Protein AF-F0G6S8-F1 (afdb_monomer)

Structure (mmCIF, N/CA/C/O backbone):
data_AF-F0G6S8-F1
#
_entry.id   AF-F0G6S8-F1
#
loop_
_atom_site.group_PDB
_atom_site.id
_atom_site.type_symbol
_atom_site.label_atom_id
_atom_site.label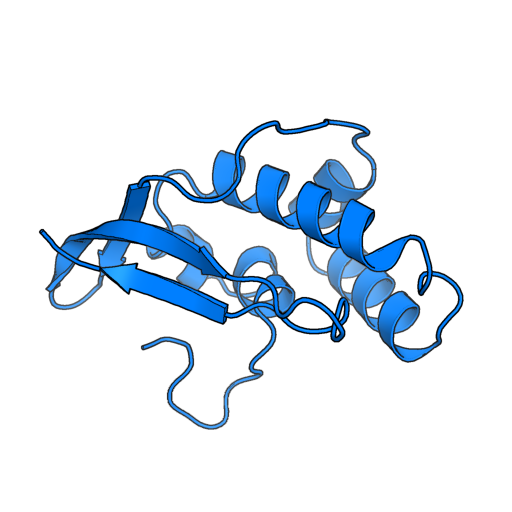_alt_id
_atom_site.label_comp_id
_atom_site.label_asym_id
_atom_site.label_entity_id
_atom_site.label_seq_id
_atom_site.pdbx_PDB_ins_code
_atom_site.Cartn_x
_atom_site.Cartn_y
_atom_site.Cartn_z
_atom_site.occupancy
_atom_site.B_iso_or_equiv
_atom_site.auth_seq_id
_atom_site.auth_comp_id
_atom_site.auth_asym_id
_atom_site.auth_atom_id
_atom_site.pdbx_PDB_model_num
ATOM 1 N N . GLY A 1 1 ? -13.836 6.095 3.013 1.00 50.91 1 GLY A N 1
ATOM 2 C CA . GLY A 1 1 ? -12.643 5.237 3.120 1.00 50.91 1 GLY A CA 1
ATOM 3 C C . GLY A 1 1 ? -11.400 6.048 2.813 1.00 50.91 1 GLY A C 1
ATOM 4 O O . GLY A 1 1 ? -11.529 7.188 2.404 1.00 50.91 1 GLY A O 1
ATOM 5 N N . TRP A 1 2 ? -10.199 5.492 2.996 1.00 60.78 2 TRP A N 1
ATOM 6 C CA . TRP A 1 2 ? -8.941 6.228 2.754 1.00 60.78 2 TRP A CA 1
ATOM 7 C C . TRP A 1 2 ? -8.750 6.691 1.289 1.00 60.78 2 TRP A C 1
ATOM 9 O O . TRP A 1 2 ? -7.895 7.526 1.023 1.00 60.78 2 TRP A O 1
ATOM 19 N N . LEU A 1 3 ? -9.564 6.172 0.358 1.00 57.25 3 LEU A N 1
ATOM 20 C CA . LEU A 1 3 ? -9.648 6.596 -1.046 1.00 57.25 3 LEU A CA 1
ATOM 21 C C . LEU A 1 3 ? -10.604 7.781 -1.290 1.00 57.25 3 LEU A C 1
ATOM 23 O O . LEU A 1 3 ? -10.618 8.324 -2.396 1.00 57.25 3 LEU A O 1
ATOM 27 N N . ASP A 1 4 ? -11.404 8.173 -0.297 1.00 61.78 4 ASP A N 1
ATOM 28 C CA . ASP A 1 4 ? -12.374 9.259 -0.435 1.00 61.78 4 ASP A CA 1
ATOM 29 C C . ASP A 1 4 ? -11.692 10.586 -0.051 1.00 61.78 4 ASP A C 1
ATOM 31 O O . ASP A 1 4 ? -11.206 10.731 1.070 1.00 61.78 4 ASP A O 1
ATOM 35 N N . GLY A 1 5 ? -11.631 11.547 -0.983 1.00 65.75 5 GLY A N 1
ATOM 36 C CA . GLY A 1 5 ? -11.037 12.881 -0.783 1.00 65.75 5 GLY A CA 1
ATOM 37 C C . GLY A 1 5 ? -10.012 13.289 -1.855 1.00 65.75 5 GLY A C 1
ATOM 38 O O . GLY A 1 5 ? -9.836 12.597 -2.861 1.00 65.75 5 GLY A O 1
ATOM 39 N N . GLU A 1 6 ? -9.323 14.414 -1.628 1.00 65.06 6 GLU A N 1
ATOM 40 C CA . GLU A 1 6 ? -8.199 14.921 -2.448 1.00 65.06 6 GLU A CA 1
ATOM 41 C C . GLU A 1 6 ? -6.845 14.287 -2.071 1.00 65.06 6 GLU A C 1
ATOM 43 O O . GLU A 1 6 ? -5.775 14.829 -2.344 1.00 65.06 6 GLU A O 1
ATOM 48 N N . HIS A 1 7 ? -6.867 13.142 -1.392 1.00 65.94 7 HIS A N 1
ATOM 49 C CA . HIS A 1 7 ? -5.646 12.454 -0.999 1.00 65.94 7 HIS A CA 1
ATOM 50 C C . HIS A 1 7 ? -5.041 11.691 -2.177 1.00 65.94 7 HIS A C 1
ATOM 52 O O . HIS A 1 7 ? -5.745 11.220 -3.074 1.00 65.94 7 HIS A O 1
ATOM 58 N N . ASP A 1 8 ? -3.716 11.555 -2.151 1.00 80.25 8 ASP A N 1
ATOM 59 C CA . ASP A 1 8 ? -2.981 10.729 -3.100 1.00 80.25 8 ASP A CA 1
ATOM 60 C C . ASP A 1 8 ? -3.550 9.299 -3.108 1.00 80.25 8 ASP A C 1
ATOM 62 O O . ASP A 1 8 ? -3.578 8.609 -2.086 1.00 80.25 8 ASP A O 1
ATOM 66 N N . ARG A 1 9 ? -4.018 8.856 -4.279 1.00 86.38 9 ARG A N 1
ATOM 67 C CA . ARG A 1 9 ? -4.696 7.566 -4.485 1.00 86.38 9 ARG A CA 1
ATOM 68 C C . ARG A 1 9 ? -3.711 6.419 -4.724 1.00 86.38 9 ARG A C 1
ATOM 70 O O . ARG A 1 9 ? -4.045 5.428 -5.370 1.00 86.38 9 ARG A O 1
ATOM 77 N N . ASN A 1 10 ? -2.486 6.549 -4.224 1.00 91.75 10 ASN A N 1
ATOM 78 C CA . ASN A 1 10 ? -1.452 5.533 -4.328 1.00 91.75 10 ASN A CA 1
ATOM 79 C C . ASN A 1 10 ? -1.376 4.684 -3.047 1.00 91.75 10 ASN A C 1
ATOM 81 O O . ASN A 1 10 ? -0.973 5.155 -1.982 1.00 91.75 10 ASN A O 1
ATOM 85 N N . LEU A 1 11 ? -1.721 3.398 -3.168 1.00 92.56 11 LEU A N 1
ATOM 86 C CA . LEU A 1 11 ? -1.718 2.454 -2.045 1.00 92.56 11 LEU A CA 1
ATOM 87 C C . LEU A 1 11 ? -0.337 2.284 -1.406 1.00 92.56 11 LEU A C 1
ATOM 89 O O . LEU A 1 11 ? -0.259 2.195 -0.187 1.00 92.56 11 LEU A O 1
ATOM 93 N N . LEU A 1 12 ? 0.749 2.291 -2.185 1.00 95.62 12 LEU A N 1
ATOM 94 C CA . LEU A 1 12 ? 2.099 2.186 -1.624 1.00 95.62 12 LEU A CA 1
ATOM 95 C C . LEU A 1 12 ? 2.419 3.402 -0.758 1.00 95.62 12 LEU A C 1
ATOM 97 O O . LEU A 1 12 ? 2.870 3.252 0.375 1.00 95.62 12 LEU A O 1
ATOM 101 N N . ARG A 1 13 ? 2.127 4.609 -1.250 1.00 95.81 13 ARG A N 1
ATOM 102 C CA . ARG A 1 13 ? 2.336 5.833 -0.468 1.00 95.81 13 ARG A CA 1
ATOM 103 C C . ARG A 1 13 ? 1.504 5.821 0.804 1.00 95.81 13 ARG A C 1
ATOM 105 O O . ARG A 1 13 ? 2.043 6.101 1.869 1.00 95.81 13 ARG A O 1
ATOM 112 N N . PHE A 1 14 ? 0.239 5.417 0.736 1.00 94.19 14 PHE A N 1
ATOM 113 C CA . PHE A 1 14 ? -0.560 5.260 1.946 1.00 94.19 14 PHE A CA 1
ATOM 114 C C . PHE A 1 14 ? 0.065 4.253 2.918 1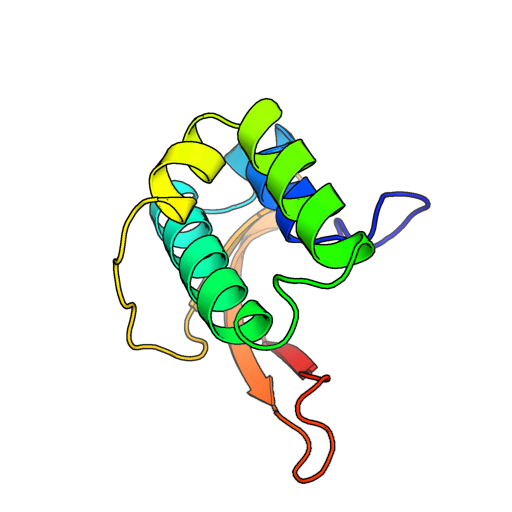.00 94.19 14 PHE A C 1
ATOM 116 O O . PHE A 1 14 ? 0.342 4.608 4.060 1.00 94.19 14 PHE A O 1
ATOM 123 N N . THR A 1 15 ? 0.355 3.029 2.472 1.00 95.81 15 THR A N 1
ATOM 124 C CA . THR A 1 15 ? 0.864 1.962 3.342 1.00 95.81 15 THR A CA 1
ATOM 125 C C . THR A 1 15 ? 2.202 2.309 3.994 1.00 95.81 15 THR A C 1
ATOM 127 O O . THR A 1 15 ? 2.382 2.001 5.172 1.00 95.81 15 THR A O 1
ATOM 130 N N . PHE A 1 16 ? 3.122 2.943 3.262 1.00 97.12 16 PHE A N 1
ATOM 131 C CA . PHE A 1 16 ? 4.503 3.152 3.706 1.00 97.12 16 PHE A CA 1
ATOM 132 C C . PHE A 1 16 ? 4.806 4.547 4.256 1.00 97.12 16 PHE A C 1
ATOM 134 O O . PHE A 1 16 ? 5.772 4.681 5.008 1.00 97.12 16 PHE A O 1
ATOM 141 N N . MET A 1 17 ? 4.013 5.564 3.903 1.00 95.50 17 MET A N 1
ATOM 142 C CA . MET A 1 17 ? 4.264 6.964 4.278 1.00 95.50 17 MET A CA 1
ATOM 143 C C . MET A 1 17 ? 3.186 7.552 5.193 1.00 95.50 17 MET A C 1
ATOM 145 O O . MET A 1 17 ? 3.435 8.567 5.839 1.00 95.50 17 MET A O 1
ATOM 149 N N . SER A 1 18 ? 1.994 6.949 5.271 1.00 93.56 18 SER A N 1
ATOM 150 C CA . SER A 1 18 ? 0.934 7.439 6.155 1.00 93.56 18 SER A CA 1
ATOM 151 C C . SER A 1 18 ? 0.991 6.760 7.527 1.00 93.56 18 SER A C 1
ATOM 153 O O . SER A 1 18 ? 0.850 5.536 7.607 1.00 93.56 18 SER A O 1
ATOM 155 N N . PRO A 1 19 ? 1.074 7.521 8.635 1.00 91.88 19 PRO A N 1
ATOM 156 C CA . PRO A 1 19 ? 0.922 6.961 9.978 1.00 91.88 19 PRO A CA 1
ATOM 157 C C . PRO A 1 19 ? -0.427 6.256 10.181 1.00 91.88 19 PRO A C 1
ATOM 159 O O . PRO A 1 19 ? -0.507 5.282 10.924 1.00 91.88 19 PRO A O 1
ATOM 162 N N . ALA A 1 20 ? -1.479 6.696 9.478 1.00 91.50 20 ALA A N 1
ATOM 163 C CA . ALA A 1 20 ? -2.807 6.091 9.564 1.00 91.50 20 ALA A CA 1
ATOM 164 C C . ALA A 1 20 ? -2.836 4.645 9.047 1.00 91.50 20 ALA A C 1
ATOM 166 O O . ALA A 1 20 ? -3.656 3.850 9.496 1.00 91.50 20 ALA A O 1
ATOM 167 N N . ALA A 1 21 ? -1.934 4.263 8.138 1.00 94.00 21 ALA A N 1
ATOM 168 C CA . ALA A 1 21 ? -1.862 2.882 7.673 1.00 94.00 21 ALA A CA 1
ATOM 169 C C . ALA A 1 21 ? -1.409 1.925 8.784 1.00 94.00 21 ALA A C 1
ATOM 171 O O . ALA A 1 21 ? -1.901 0.801 8.847 1.00 94.00 21 ALA A O 1
ATOM 172 N N . ARG A 1 22 ? -0.516 2.373 9.679 1.00 94.06 22 ARG A N 1
ATOM 173 C CA . ARG A 1 22 ? -0.000 1.569 10.801 1.00 94.06 22 ARG A CA 1
ATOM 174 C C . ARG A 1 22 ? -1.067 1.256 11.846 1.00 94.06 22 ARG A C 1
ATOM 176 O O . ARG A 1 22 ? -0.952 0.242 12.522 1.00 94.06 22 ARG A O 1
ATOM 183 N N . THR A 1 23 ? -2.066 2.123 11.988 1.00 94.31 23 THR A N 1
ATOM 184 C CA . THR A 1 23 ? -3.177 1.930 12.928 1.00 94.31 23 THR A CA 1
ATOM 185 C C . THR A 1 23 ? -4.382 1.269 12.273 1.00 94.31 23 THR A C 1
ATOM 187 O O . THR A 1 23 ? -5.084 0.518 12.933 1.00 94.31 23 THR A O 1
ATOM 190 N N . LEU A 1 24 ? -4.620 1.523 10.982 1.00 95.00 24 LEU A N 1
ATOM 191 C CA . LEU A 1 24 ? -5.755 0.963 10.254 1.00 95.00 24 LEU A CA 1
ATOM 192 C C . LEU A 1 24 ? -5.516 -0.483 9.812 1.00 95.00 24 LEU A C 1
ATOM 194 O O . LEU A 1 24 ? -6.445 -1.283 9.844 1.00 95.00 24 LEU A O 1
ATOM 198 N N . ILE A 1 25 ? -4.320 -0.810 9.313 1.00 95.06 25 ILE A N 1
ATOM 199 C CA . ILE A 1 25 ? -4.037 -2.117 8.714 1.00 95.06 25 ILE A CA 1
ATOM 200 C C . ILE A 1 25 ? -3.585 -3.079 9.801 1.00 95.06 25 ILE A C 1
ATOM 202 O O . ILE A 1 25 ? -2.534 -2.917 10.418 1.00 95.06 25 ILE A O 1
ATOM 206 N N . VAL A 1 26 ? -4.359 -4.138 9.965 1.00 94.81 26 VAL A N 1
ATOM 207 C CA . VAL A 1 26 ? -4.037 -5.226 10.877 1.00 94.81 26 VAL A CA 1
ATOM 208 C C . VAL A 1 26 ? -2.883 -6.032 10.308 1.00 94.81 26 VAL A C 1
ATOM 210 O O . VAL A 1 26 ? -2.880 -6.350 9.116 1.00 94.81 26 VAL A O 1
ATOM 213 N N . ASP A 1 27 ? -1.936 -6.397 11.177 1.00 93.31 27 ASP A N 1
ATOM 214 C CA . ASP A 1 27 ? -0.736 -7.140 10.785 1.00 93.31 27 ASP A CA 1
ATOM 215 C C . ASP A 1 27 ? 0.020 -6.406 9.660 1.00 93.31 27 ASP A C 1
ATOM 217 O O . ASP A 1 27 ? 0.375 -6.953 8.611 1.00 93.31 27 ASP A O 1
ATOM 221 N N . TRP A 1 28 ? 0.193 -5.092 9.867 1.00 95.56 28 TRP A N 1
ATOM 222 C CA . TRP A 1 28 ? 0.750 -4.168 8.882 1.00 95.56 28 TRP A CA 1
ATOM 223 C C . TRP A 1 28 ? 2.079 -4.655 8.297 1.00 95.56 28 TRP A C 1
ATOM 225 O O . TRP A 1 28 ? 2.276 -4.513 7.097 1.00 95.56 28 TRP A O 1
ATOM 235 N N . ASP A 1 29 ? 2.970 -5.249 9.098 1.00 94.50 29 ASP A N 1
ATOM 236 C CA . ASP A 1 29 ? 4.293 -5.705 8.640 1.00 94.50 29 ASP A CA 1
ATOM 237 C C . ASP A 1 29 ? 4.162 -6.798 7.568 1.00 94.50 29 ASP A C 1
ATOM 239 O O . ASP A 1 29 ? 4.698 -6.652 6.466 1.00 94.50 29 ASP A O 1
ATOM 243 N N . THR A 1 30 ? 3.339 -7.819 7.822 1.00 91.50 30 THR A N 1
ATOM 244 C CA . THR A 1 30 ? 3.030 -8.866 6.840 1.00 91.50 30 THR A CA 1
ATOM 245 C C . THR A 1 30 ? 2.370 -8.280 5.591 1.00 91.50 30 THR A C 1
ATOM 247 O O . THR A 1 30 ? 2.694 -8.668 4.464 1.00 91.50 30 THR A O 1
ATOM 250 N N . ARG A 1 31 ? 1.459 -7.308 5.754 1.00 91.56 31 ARG A N 1
ATOM 251 C CA . ARG A 1 31 ? 0.791 -6.654 4.614 1.00 91.56 31 ARG A CA 1
ATOM 252 C C . ARG A 1 31 ? 1.733 -5.824 3.767 1.00 91.56 31 ARG A C 1
ATOM 254 O O . ARG A 1 31 ? 1.654 -5.894 2.544 1.00 91.56 31 ARG A O 1
ATOM 261 N N . ALA A 1 32 ? 2.597 -5.053 4.406 1.00 94.56 32 ALA A N 1
ATOM 262 C CA . ALA A 1 32 ? 3.550 -4.181 3.753 1.00 94.56 32 ALA A CA 1
ATOM 263 C C . ALA A 1 32 ? 4.588 -5.000 2.975 1.00 94.56 32 ALA A C 1
ATOM 265 O O . ALA A 1 32 ? 4.802 -4.728 1.795 1.00 94.56 32 ALA A O 1
ATOM 266 N N . ARG A 1 33 ? 5.147 -6.063 3.574 1.00 93.88 33 ARG A N 1
ATOM 267 C CA . ARG A 1 33 ? 6.060 -6.995 2.882 1.00 93.88 33 ARG A CA 1
ATOM 268 C C . ARG A 1 33 ? 5.439 -7.572 1.621 1.00 93.88 33 ARG A C 1
ATOM 270 O O . ARG A 1 33 ? 6.027 -7.500 0.543 1.00 93.88 33 ARG A O 1
ATOM 277 N N . ARG A 1 34 ? 4.217 -8.094 1.746 1.00 90.56 34 ARG A N 1
ATOM 278 C CA . ARG A 1 34 ? 3.486 -8.662 0.614 1.00 90.56 34 ARG A CA 1
ATOM 279 C C . ARG A 1 34 ? 3.210 -7.619 -0.467 1.00 90.56 34 ARG A C 1
ATOM 281 O O . ARG A 1 34 ? 3.436 -7.902 -1.636 1.00 90.56 34 ARG A O 1
ATOM 288 N N . LEU A 1 35 ? 2.763 -6.421 -0.092 1.00 92.06 35 LEU A N 1
ATOM 289 C CA . LEU A 1 35 ? 2.491 -5.348 -1.050 1.00 92.06 35 LEU A CA 1
ATOM 290 C C . LEU A 1 35 ? 3.758 -4.922 -1.812 1.00 92.06 35 LEU A C 1
ATOM 292 O O . LEU A 1 35 ? 3.686 -4.693 -3.017 1.00 92.06 35 LEU A O 1
ATOM 296 N N . ALA A 1 36 ? 4.912 -4.846 -1.143 1.00 94.44 36 ALA A N 1
ATOM 297 C CA . ALA A 1 36 ? 6.189 -4.553 -1.796 1.00 94.44 36 ALA A CA 1
ATOM 298 C C . ALA A 1 36 ? 6.596 -5.661 -2.782 1.00 94.44 36 ALA A C 1
ATOM 300 O O . ALA A 1 36 ? 7.011 -5.358 -3.900 1.00 94.44 36 ALA A O 1
ATOM 301 N N . ALA A 1 37 ? 6.426 -6.933 -2.406 1.00 91.44 37 ALA A N 1
ATOM 302 C CA . ALA A 1 37 ? 6.703 -8.067 -3.285 1.00 91.44 37 ALA A CA 1
ATOM 303 C C . ALA A 1 37 ? 5.772 -8.100 -4.513 1.00 91.44 37 ALA A C 1
ATOM 305 O O . ALA A 1 37 ? 6.247 -8.277 -5.634 1.00 91.44 37 ALA A O 1
ATOM 306 N N . GLU A 1 38 ? 4.468 -7.868 -4.319 1.00 89.06 38 GLU A N 1
ATOM 307 C CA . GLU A 1 38 ? 3.485 -7.753 -5.407 1.00 89.06 38 GLU A CA 1
ATOM 308 C C . GLU A 1 38 ? 3.844 -6.593 -6.345 1.00 89.06 38 GLU A C 1
ATOM 310 O O . GLU A 1 38 ? 3.902 -6.775 -7.558 1.00 89.06 38 GLU A O 1
ATOM 315 N N . PHE A 1 39 ? 4.163 -5.415 -5.799 1.00 91.38 39 PHE A N 1
ATOM 316 C CA . PHE A 1 39 ? 4.574 -4.267 -6.606 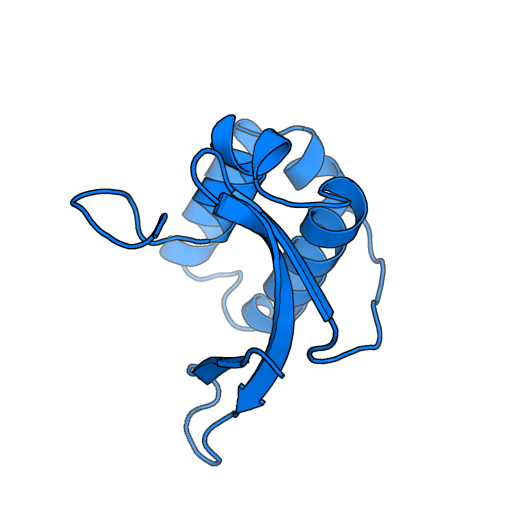1.00 91.38 39 PHE A CA 1
ATOM 317 C C . PHE A 1 39 ? 5.863 -4.536 -7.383 1.00 91.38 39 PHE A C 1
ATOM 319 O O . PHE A 1 39 ? 5.960 -4.149 -8.547 1.00 91.38 39 PHE A O 1
ATOM 326 N N . ARG A 1 40 ? 6.840 -5.223 -6.778 1.00 91.00 40 ARG A N 1
ATOM 327 C CA . ARG A 1 40 ? 8.075 -5.618 -7.460 1.00 91.00 40 ARG A CA 1
ATOM 328 C C . ARG A 1 40 ? 7.761 -6.503 -8.654 1.00 91.00 40 ARG A C 1
ATOM 330 O O . ARG A 1 40 ? 8.196 -6.172 -9.749 1.00 91.00 40 ARG A O 1
ATOM 337 N N . ALA A 1 41 ? 6.970 -7.558 -8.462 1.00 87.38 41 ALA A N 1
ATOM 338 C CA . ALA A 1 41 ? 6.565 -8.462 -9.535 1.00 87.38 41 ALA A CA 1
ATOM 339 C C . ALA A 1 41 ? 5.808 -7.729 -10.661 1.00 87.38 41 ALA A C 1
ATOM 341 O O . ALA A 1 41 ? 6.168 -7.874 -11.829 1.00 87.38 41 ALA A O 1
ATOM 342 N N . ASP A 1 42 ? 4.834 -6.883 -10.307 1.00 85.50 42 ASP A N 1
ATOM 343 C CA . ASP A 1 42 ? 4.025 -6.109 -11.261 1.00 85.50 42 ASP A CA 1
ATOM 344 C C . ASP A 1 42 ? 4.872 -5.068 -12.033 1.00 85.50 42 ASP A C 1
ATOM 346 O O . ASP A 1 42 ? 4.595 -4.763 -13.194 1.00 85.50 42 ASP A O 1
ATOM 350 N N . SER A 1 43 ? 5.935 -4.537 -11.416 1.00 86.75 43 SER A N 1
ATOM 351 C CA . SER A 1 43 ? 6.736 -3.437 -11.978 1.00 86.75 43 SER A CA 1
ATOM 352 C C . SER A 1 43 ? 7.966 -3.875 -12.761 1.00 86.75 43 SER A C 1
ATOM 354 O O . SER A 1 43 ? 8.602 -3.008 -13.355 1.00 86.75 43 SER A O 1
ATOM 356 N N 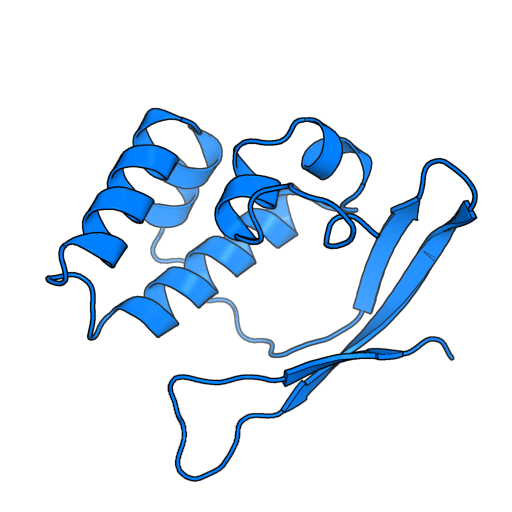. ILE A 1 44 ? 8.322 -5.169 -12.799 1.00 84.50 44 ILE A N 1
ATOM 357 C CA . ILE A 1 44 ? 9.558 -5.665 -13.448 1.00 84.50 44 ILE A CA 1
ATOM 358 C C . ILE A 1 44 ? 9.725 -5.108 -14.869 1.00 84.50 44 ILE A C 1
ATOM 360 O O . ILE A 1 44 ? 10.815 -4.680 -15.244 1.00 84.50 44 ILE A O 1
ATOM 364 N N . ARG A 1 45 ? 8.639 -5.058 -15.650 1.00 83.88 45 ARG A N 1
ATOM 365 C CA . ARG A 1 45 ? 8.655 -4.568 -17.041 1.00 83.88 45 ARG A CA 1
ATOM 366 C C . ARG A 1 45 ? 8.751 -3.043 -17.168 1.00 83.88 45 ARG A C 1
ATOM 368 O O . ARG A 1 45 ? 9.049 -2.552 -18.249 1.00 83.88 45 ARG A O 1
ATOM 375 N N . HIS A 1 46 ? 8.531 -2.319 -16.074 1.00 85.00 46 HIS A N 1
ATOM 376 C CA . HIS A 1 46 ? 8.400 -0.861 -16.009 1.00 85.00 46 HIS A CA 1
ATOM 377 C C . HIS A 1 46 ? 9.452 -0.198 -15.109 1.00 85.00 46 HIS A C 1
ATOM 379 O O . HIS A 1 46 ? 9.384 1.005 -14.869 1.00 85.00 46 HIS A O 1
ATOM 385 N N . LEU A 1 47 ? 10.448 -0.940 -14.603 1.00 84.75 47 LEU A N 1
ATOM 386 C CA . LEU A 1 47 ? 11.486 -0.397 -13.707 1.00 84.75 47 LEU A CA 1
ATOM 387 C C . LEU A 1 47 ? 12.326 0.716 -14.359 1.00 84.75 47 LEU A C 1
ATOM 389 O O . LEU A 1 47 ? 12.897 1.568 -13.672 1.00 84.75 47 LEU A O 1
ATOM 393 N N . ALA A 1 48 ? 12.420 0.713 -15.691 1.00 84.94 48 ALA A N 1
ATOM 394 C CA . ALA A 1 48 ? 13.124 1.744 -16.441 1.00 84.94 48 ALA A CA 1
ATOM 395 C C . ALA A 1 48 ? 12.291 3.024 -16.647 1.00 84.94 48 ALA A C 1
ATOM 397 O O . ALA A 1 48 ? 12.863 4.068 -16.972 1.00 84.94 48 ALA A O 1
ATOM 398 N N . ASP A 1 49 ? 10.977 2.964 -16.426 1.00 92.69 49 ASP A N 1
ATOM 399 C CA . ASP A 1 49 ? 10.066 4.068 -16.696 1.00 92.69 49 ASP A CA 1
ATOM 400 C C . ASP A 1 49 ? 10.207 5.141 -15.610 1.00 92.69 49 ASP A C 1
ATOM 402 O O . ASP A 1 49 ? 10.169 4.853 -14.409 1.00 92.69 49 ASP A O 1
ATOM 406 N N . ALA A 1 50 ? 10.362 6.402 -16.029 1.00 93.19 50 ALA A N 1
ATOM 407 C CA . ALA A 1 50 ? 10.590 7.532 -15.123 1.00 93.19 50 ALA A CA 1
ATOM 408 C C . ALA A 1 50 ? 9.563 7.630 -13.970 1.00 93.19 50 ALA A C 1
ATOM 410 O O . ALA A 1 50 ? 9.997 7.819 -12.832 1.00 93.19 50 ALA A O 1
ATOM 411 N N . PRO A 1 51 ? 8.242 7.453 -14.194 1.00 90.94 51 PRO A N 1
ATOM 412 C CA . PRO A 1 51 ? 7.262 7.500 -13.108 1.00 90.94 51 PRO A CA 1
ATOM 413 C C . PRO A 1 51 ? 7.441 6.381 -12.072 1.00 90.94 51 PRO A C 1
ATOM 415 O O . PRO A 1 51 ? 7.364 6.635 -10.870 1.00 90.94 51 PRO A O 1
ATOM 418 N N . THR A 1 52 ? 7.712 5.154 -12.526 1.00 92.25 52 THR A N 1
ATOM 419 C CA . THR A 1 52 ? 7.909 3.985 -11.656 1.00 92.25 52 THR A CA 1
ATOM 420 C C . THR A 1 52 ? 9.165 4.148 -10.812 1.00 92.25 52 THR A C 1
ATOM 422 O O . THR A 1 52 ? 9.121 3.958 -9.596 1.00 92.25 52 THR A O 1
ATOM 425 N N . ARG A 1 53 ? 10.273 4.566 -11.436 1.00 94.44 53 ARG A N 1
ATOM 426 C CA . ARG A 1 53 ? 11.536 4.809 -10.733 1.00 94.44 53 ARG A CA 1
ATOM 427 C C . ARG A 1 53 ? 11.392 5.910 -9.686 1.00 94.44 53 ARG A C 1
ATOM 429 O O . ARG A 1 53 ? 11.751 5.694 -8.536 1.00 94.44 53 ARG A O 1
ATOM 436 N N . ALA A 1 54 ? 10.772 7.035 -10.045 1.00 95.50 54 ALA A N 1
ATOM 437 C CA . ALA A 1 54 ? 10.537 8.134 -9.111 1.00 95.50 54 ALA A CA 1
ATOM 438 C C . ALA A 1 54 ? 9.687 7.710 -7.899 1.00 95.50 54 ALA A C 1
ATOM 440 O O . ALA A 1 54 ? 9.920 8.178 -6.784 1.00 95.50 54 ALA A O 1
ATOM 441 N N . LEU A 1 55 ? 8.709 6.815 -8.093 1.00 95.69 55 LEU A N 1
ATOM 442 C CA . LEU A 1 55 ? 7.927 6.258 -6.991 1.00 95.69 55 LEU A CA 1
ATOM 443 C C . LEU A 1 55 ? 8.780 5.361 -6.082 1.00 95.69 55 LEU A C 1
ATOM 445 O O . LEU A 1 55 ? 8.716 5.520 -4.864 1.00 95.69 55 LEU A O 1
ATOM 449 N N . ILE A 1 56 ? 9.574 4.451 -6.654 1.00 96.12 56 ILE A N 1
ATOM 450 C CA . ILE A 1 56 ? 10.471 3.564 -5.895 1.00 96.12 56 ILE A CA 1
ATOM 451 C C . ILE A 1 56 ? 11.478 4.385 -5.085 1.00 96.12 56 ILE A C 1
ATOM 453 O O . ILE A 1 56 ? 11.636 4.137 -3.890 1.00 96.12 56 ILE A O 1
ATOM 457 N N . ASP A 1 57 ? 12.106 5.386 -5.701 1.00 96.56 57 ASP A N 1
ATOM 458 C CA . ASP A 1 57 ? 13.096 6.248 -5.052 1.00 96.56 57 ASP A CA 1
ATOM 459 C C . ASP A 1 57 ? 12.469 7.023 -3.886 1.00 96.56 57 ASP A C 1
ATOM 461 O O . ASP A 1 57 ? 13.000 7.021 -2.774 1.00 96.56 57 ASP A O 1
ATOM 465 N N . ALA A 1 58 ? 11.293 7.625 -4.102 1.00 97.38 58 ALA A N 1
ATOM 466 C CA . ALA A 1 58 ? 10.582 8.358 -3.059 1.00 97.38 58 ALA A CA 1
ATOM 467 C C . ALA A 1 58 ? 10.171 7.458 -1.881 1.00 97.38 58 ALA A C 1
ATOM 469 O O . ALA A 1 58 ? 10.311 7.860 -0.727 1.00 97.38 58 ALA A O 1
ATOM 470 N N . LEU A 1 59 ? 9.674 6.246 -2.151 1.00 97.75 59 LEU A N 1
ATOM 471 C CA . LEU A 1 59 ? 9.288 5.298 -1.100 1.00 97.75 59 LEU A CA 1
ATOM 472 C C . LEU A 1 59 ? 10.506 4.760 -0.341 1.00 97.75 59 LEU A C 1
ATOM 474 O O . LEU A 1 59 ? 10.445 4.623 0.878 1.00 97.75 59 LEU A O 1
ATOM 478 N N . THR A 1 60 ? 11.610 4.500 -1.041 1.00 97.81 60 THR A N 1
ATOM 479 C CA . THR A 1 60 ? 12.864 4.007 -0.449 1.00 97.81 60 THR A CA 1
ATOM 480 C C . THR A 1 60 ? 13.496 5.058 0.457 1.00 97.81 60 THR A C 1
ATOM 482 O O . THR A 1 60 ? 13.921 4.733 1.558 1.00 97.81 60 THR A O 1
ATOM 485 N N . ALA A 1 61 ? 13.511 6.325 0.033 1.00 98.00 61 ALA A N 1
ATOM 486 C CA . ALA A 1 61 ? 14.021 7.428 0.848 1.00 98.00 61 ALA A CA 1
ATOM 487 C C . ALA A 1 61 ? 13.093 7.788 2.021 1.00 98.00 61 ALA A C 1
ATOM 489 O O . ALA A 1 61 ? 13.552 8.287 3.045 1.00 98.00 61 ALA A O 1
ATOM 490 N N . GLY A 1 62 ? 11.784 7.579 1.861 1.00 97.12 62 GLY A N 1
ATOM 491 C CA . GLY A 1 62 ? 10.780 7.973 2.845 1.00 97.12 62 GLY A CA 1
ATOM 492 C C . GLY A 1 62 ? 10.429 6.909 3.889 1.00 97.12 62 GLY A C 1
ATOM 493 O O . GLY A 1 62 ? 9.815 7.240 4.902 1.00 97.12 62 GLY A O 1
ATOM 494 N N . SER A 1 63 ? 10.754 5.635 3.656 1.00 98.12 63 SER A N 1
ATOM 495 C CA . SER A 1 63 ? 10.303 4.532 4.505 1.00 98.12 63 SER A CA 1
ATOM 496 C C . SER A 1 63 ? 11.349 3.425 4.598 1.00 98.12 63 SER A C 1
ATOM 498 O O . SER A 1 63 ? 11.489 2.617 3.680 1.00 98.12 63 SER A O 1
ATOM 500 N N . ASP A 1 64 ? 12.013 3.320 5.753 1.00 97.56 64 ASP A N 1
ATOM 501 C CA . ASP A 1 64 ? 12.986 2.250 6.034 1.00 97.56 64 ASP A CA 1
ATOM 502 C C . ASP A 1 64 ? 12.383 0.856 5.816 1.00 97.56 64 ASP A C 1
ATOM 504 O O . ASP A 1 64 ? 13.026 -0.046 5.281 1.00 97.56 64 ASP A O 1
ATOM 508 N N . ALA A 1 65 ? 11.108 0.690 6.175 1.00 97.12 65 ALA A N 1
ATOM 509 C CA . ALA A 1 65 ? 10.392 -0.559 5.965 1.00 97.12 65 ALA A CA 1
ATOM 510 C C . ALA A 1 65 ? 10.210 -0.871 4.471 1.00 97.12 65 ALA A C 1
ATOM 512 O O . ALA A 1 65 ? 10.419 -2.010 4.060 1.00 97.12 65 ALA A O 1
ATOM 513 N N . PHE A 1 66 ? 9.866 0.125 3.643 1.00 97.81 66 PHE A N 1
ATOM 514 C CA . PHE A 1 66 ? 9.818 -0.083 2.195 1.00 97.81 66 PHE A CA 1
ATOM 515 C C . PHE A 1 66 ? 11.199 -0.440 1.651 1.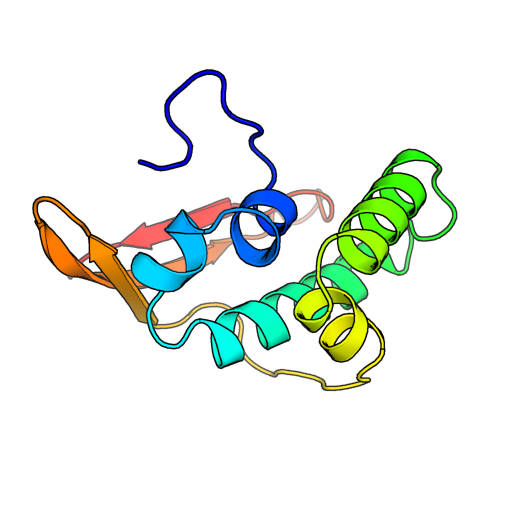00 97.81 66 PHE A C 1
ATOM 517 O O . PHE A 1 66 ? 11.311 -1.422 0.927 1.00 97.81 66 PHE A O 1
ATOM 524 N N . ALA A 1 67 ? 12.242 0.306 2.030 1.00 97.50 67 ALA A N 1
ATOM 525 C CA . ALA A 1 67 ? 13.611 0.044 1.592 1.00 97.50 67 ALA A CA 1
ATOM 526 C C . ALA A 1 67 ? 14.039 -1.400 1.911 1.00 97.50 67 ALA A C 1
ATOM 528 O O . ALA A 1 67 ? 14.552 -2.109 1.043 1.00 97.50 67 ALA A O 1
ATOM 529 N N . GLN A 1 68 ? 13.747 -1.867 3.129 1.00 96.81 68 GLN A N 1
ATOM 530 C CA . GLN A 1 68 ? 14.030 -3.232 3.559 1.00 96.81 68 GLN A CA 1
ATOM 531 C C . GLN A 1 68 ? 13.251 -4.277 2.744 1.00 96.81 68 GLN A C 1
ATOM 533 O O . GLN A 1 68 ? 13.846 -5.227 2.234 1.00 96.81 68 GLN A O 1
ATOM 538 N N . TYR A 1 69 ? 11.929 -4.135 2.612 1.00 95.88 69 TYR A N 1
ATOM 539 C CA . TYR A 1 69 ? 11.104 -5.142 1.928 1.00 95.88 69 TYR A CA 1
ATOM 540 C C . TYR A 1 69 ? 11.282 -5.123 0.404 1.00 95.88 69 TYR A C 1
ATOM 542 O O . TYR A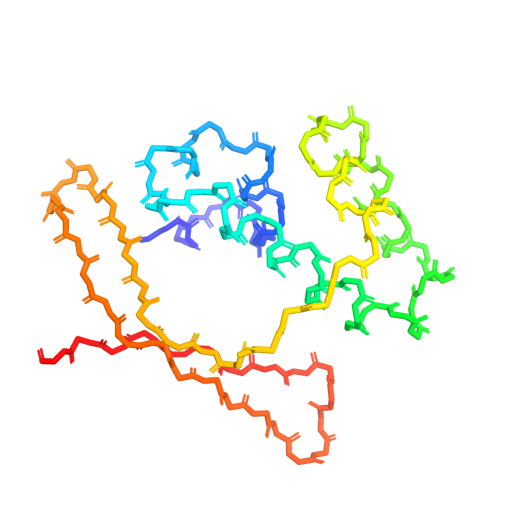 1 69 ? 11.147 -6.150 -0.262 1.00 95.88 69 TYR A O 1
ATOM 550 N N . TRP A 1 70 ? 11.603 -3.964 -0.170 1.00 94.62 70 TRP A N 1
ATOM 551 C CA . TRP A 1 70 ? 11.919 -3.831 -1.588 1.00 94.62 70 TRP A CA 1
ATOM 552 C C . TRP A 1 70 ? 13.219 -4.557 -1.944 1.00 94.62 70 TRP A C 1
ATOM 554 O O . TRP A 1 70 ? 13.283 -5.224 -2.980 1.00 94.62 70 TRP A O 1
ATOM 564 N N . ALA A 1 71 ? 14.224 -4.479 -1.066 1.00 93.06 71 ALA A N 1
ATOM 565 C CA . ALA A 1 71 ? 15.485 -5.196 -1.216 1.00 93.06 71 ALA A CA 1
ATOM 566 C C . ALA A 1 71 ? 15.350 -6.710 -0.969 1.00 93.06 71 ALA A C 1
ATOM 568 O O . ALA A 1 71 ? 16.108 -7.489 -1.553 1.00 93.06 71 ALA A O 1
ATOM 569 N N . SER A 1 72 ? 14.394 -7.145 -0.136 1.00 88.06 72 SER A N 1
ATOM 570 C CA . SER A 1 72 ? 14.167 -8.573 0.107 1.00 88.06 72 SER A CA 1
ATOM 571 C C . SER A 1 72 ? 13.660 -9.264 -1.161 1.00 88.06 72 SER A C 1
ATOM 573 O O . SER A 1 72 ? 12.823 -8.728 -1.875 1.00 88.06 72 SER A O 1
ATOM 575 N N . GLN A 1 73 ? 14.154 -10.462 -1.472 1.00 75.31 73 GLN A N 1
ATOM 576 C CA . GLN A 1 73 ? 13.678 -11.265 -2.611 1.00 75.31 73 GLN A CA 1
ATOM 577 C C . GLN A 1 73 ? 12.550 -12.221 -2.195 1.00 75.31 73 GLN A C 1
ATOM 579 O O . GLN A 1 73 ? 12.345 -13.258 -2.822 1.00 75.31 73 GLN A O 1
ATOM 584 N N . ASP A 1 74 ? 11.825 -11.887 -1.125 1.00 76.69 74 ASP A N 1
ATOM 585 C CA . ASP A 1 74 ? 10.761 -12.741 -0.610 1.00 76.69 74 ASP A CA 1
ATOM 586 C C . ASP A 1 74 ? 9.648 -12.887 -1.656 1.00 76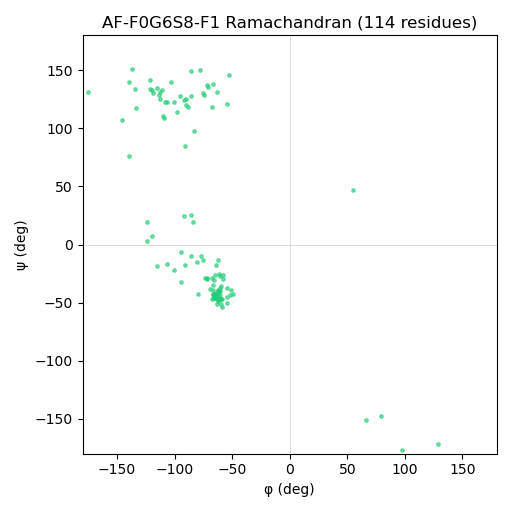.69 74 ASP A C 1
ATOM 588 O O . ASP A 1 74 ? 9.166 -11.899 -2.228 1.00 76.69 74 ASP A O 1
ATOM 592 N N . VAL A 1 75 ? 9.245 -14.135 -1.898 1.00 66.62 75 VAL A N 1
ATOM 593 C CA . VAL A 1 75 ? 8.134 -14.500 -2.780 1.00 66.62 75 VAL A CA 1
ATOM 594 C C . VAL A 1 75 ? 6.972 -14.943 -1.905 1.00 66.62 75 VAL A C 1
ATOM 596 O O . VAL A 1 75 ? 7.102 -15.867 -1.106 1.00 66.62 75 VAL A O 1
ATOM 599 N N . PHE A 1 76 ? 5.825 -14.283 -2.054 1.00 69.75 76 PHE A N 1
ATOM 600 C CA . PHE A 1 76 ? 4.617 -14.614 -1.307 1.00 69.75 76 PHE A CA 1
ATOM 601 C C . PHE A 1 76 ? 3.578 -15.228 -2.241 1.00 69.75 76 PHE A C 1
ATOM 603 O O . PHE A 1 76 ? 2.984 -14.543 -3.072 1.00 69.75 76 PHE A O 1
ATOM 610 N N . GLU A 1 77 ? 3.322 -16.522 -2.074 1.00 55.44 77 GLU A N 1
ATOM 611 C CA . GLU A 1 77 ? 2.237 -17.217 -2.760 1.00 55.44 77 GLU A CA 1
ATOM 612 C C . GLU A 1 77 ? 0.923 -17.002 -2.002 1.00 55.44 77 GLU A C 1
ATOM 614 O O . GLU A 1 77 ? 0.645 -17.656 -0.999 1.00 55.44 77 GLU A O 1
ATOM 619 N N . ARG A 1 78 ? 0.117 -16.040 -2.459 1.00 57.56 78 ARG A N 1
ATOM 620 C CA . ARG A 1 78 ? -1.350 -16.004 -2.301 1.00 57.56 78 ARG A CA 1
ATOM 621 C C . ARG A 1 78 ? -1.885 -14.800 -3.060 1.00 57.56 78 ARG A C 1
ATOM 623 O O . ARG A 1 78 ? -1.443 -13.685 -2.814 1.00 57.56 78 ARG A O 1
ATOM 630 N N . GLU A 1 79 ? -2.911 -14.982 -3.884 1.00 59.81 79 GLU A N 1
ATOM 631 C CA . GLU A 1 79 ? -3.753 -13.877 -4.355 1.00 59.81 79 GLU A CA 1
ATOM 632 C C . GLU A 1 79 ? -4.990 -13.784 -3.443 1.00 59.81 79 GLU A C 1
ATOM 634 O O . GLU A 1 79 ? -5.648 -14.781 -3.165 1.00 59.81 79 GLU A O 1
ATOM 639 N N . GLY A 1 80 ? -5.275 -12.598 -2.893 1.00 68.56 80 GLY A N 1
ATOM 640 C CA . GLY A 1 80 ? -6.451 -12.378 -2.038 1.00 68.56 80 GLY A CA 1
ATOM 641 C C . GLY A 1 80 ? -6.335 -12.858 -0.581 1.00 68.56 80 GLY A C 1
ATOM 642 O O . GLY A 1 80 ? -5.267 -12.755 0.049 1.00 68.56 80 GLY A O 1
ATOM 643 N N . GLY A 1 81 ? -7.476 -13.292 -0.037 1.00 83.44 81 GLY A N 1
ATOM 644 C CA . GLY A 1 81 ? -7.672 -13.742 1.347 1.00 83.44 81 GLY A CA 1
ATOM 645 C C . GLY A 1 81 ? -8.247 -12.670 2.274 1.00 83.44 81 GLY A C 1
ATOM 646 O O . GLY A 1 81 ? -8.530 -11.550 1.840 1.00 83.44 81 GLY A O 1
ATOM 647 N N . LEU A 1 82 ? -8.373 -13.012 3.560 1.00 90.38 82 LEU A N 1
ATOM 648 C CA . LEU A 1 82 ? -8.933 -12.122 4.577 1.00 90.38 82 LEU A CA 1
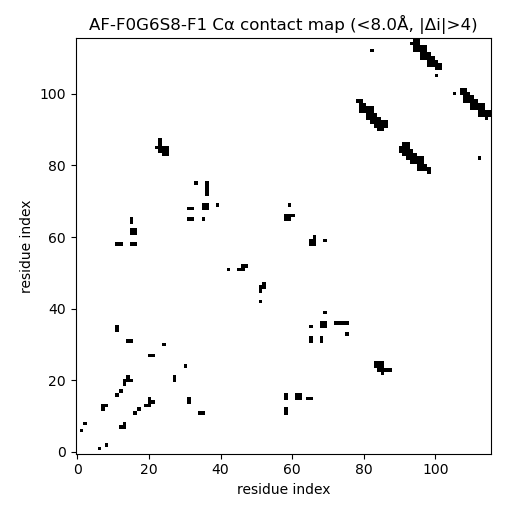ATOM 649 C C . LEU A 1 82 ? -8.228 -10.762 4.578 1.00 90.38 82 LEU A C 1
ATOM 651 O O . LEU A 1 82 ? -7.037 -10.647 4.271 1.00 90.38 82 LEU A O 1
ATOM 655 N N . ARG A 1 83 ? -8.979 -9.710 4.874 1.00 91.44 83 ARG A N 1
ATOM 656 C CA . ARG A 1 83 ? -8.558 -8.317 4.997 1.00 91.44 83 ARG A CA 1
ATOM 657 C C . ARG A 1 83 ? -9.165 -7.766 6.254 1.00 91.44 83 ARG A C 1
ATOM 659 O O . ARG A 1 83 ? -10.379 -7.712 6.387 1.00 91.44 83 ARG A O 1
ATOM 666 N N . GLU A 1 84 ? -8.289 -7.379 7.156 1.00 93.88 84 GLU A N 1
ATOM 667 C CA . GLU A 1 84 ? -8.673 -6.938 8.475 1.00 93.88 84 GLU A CA 1
ATOM 668 C C . GLU A 1 84 ? -8.206 -5.505 8.667 1.00 93.88 84 GLU A C 1
ATOM 670 O O . GLU A 1 84 ? -7.071 -5.158 8.324 1.00 93.88 84 GLU A O 1
ATOM 675 N N . PHE A 1 85 ? -9.109 -4.678 9.175 1.00 94.69 85 PHE A N 1
ATOM 676 C CA . PHE A 1 85 ? -8.865 -3.266 9.407 1.00 94.69 85 PHE A CA 1
ATOM 677 C C . PHE A 1 85 ? -9.383 -2.869 10.784 1.00 94.69 85 PHE A C 1
ATOM 679 O O . PHE A 1 85 ? -10.519 -3.197 11.122 1.00 94.69 85 PHE A O 1
ATOM 686 N N . ASP A 1 86 ? -8.593 -2.122 11.545 1.00 95.75 86 ASP A N 1
ATOM 687 C CA . ASP A 1 86 ? -9.032 -1.500 12.793 1.00 95.75 86 ASP A CA 1
ATOM 688 C C . ASP A 1 86 ? -9.572 -0.097 12.469 1.00 95.75 86 ASP A C 1
ATOM 690 O O . ASP A 1 86 ? -8.864 0.910 12.478 1.00 95.75 86 ASP A O 1
ATOM 694 N N . HIS A 1 87 ? -10.848 -0.037 12.077 1.00 92.50 87 HIS A N 1
ATOM 695 C CA . HIS A 1 87 ? -11.487 1.198 11.636 1.00 92.50 87 HIS A CA 1
ATOM 696 C C . HIS A 1 87 ? -11.778 2.120 12.829 1.00 92.50 87 HIS A C 1
ATOM 698 O O . HIS A 1 87 ? -12.478 1.704 13.757 1.00 92.50 87 HIS A O 1
ATOM 704 N N . PRO A 1 88 ? -11.377 3.404 12.790 1.00 89.31 88 PRO A N 1
ATOM 705 C CA . PRO A 1 88 ? -11.476 4.298 13.946 1.00 89.31 88 PRO A CA 1
ATOM 706 C C . PRO A 1 88 ? -12.911 4.508 14.452 1.00 89.31 88 PRO A C 1
ATOM 708 O O . PRO A 1 88 ? -13.111 4.769 15.630 1.00 89.31 88 PRO A O 1
ATOM 711 N N . GLN A 1 89 ? -13.913 4.385 13.574 1.00 91.81 89 GLN A N 1
ATOM 712 C CA . GLN A 1 89 ? -15.330 4.583 13.922 1.00 91.81 89 GLN A CA 1
ATOM 713 C C . GLN A 1 89 ? -16.140 3.281 14.003 1.00 91.81 89 GLN A C 1
ATOM 715 O O . GLN A 1 89 ? -17.245 3.280 14.532 1.00 91.81 89 GLN A O 1
ATOM 720 N N . HIS A 1 90 ? -15.634 2.181 13.436 1.00 93.06 90 HIS A N 1
ATOM 721 C CA . HIS A 1 90 ? -16.413 0.942 13.273 1.00 93.06 90 HIS A CA 1
ATOM 722 C C . HIS A 1 90 ? -15.739 -0.276 13.914 1.00 93.06 90 HIS A C 1
ATOM 724 O O . HIS A 1 90 ? -16.260 -1.382 13.806 1.00 93.06 90 HIS A O 1
ATOM 730 N N . GLY A 1 91 ? -14.601 -0.079 14.587 1.00 94.38 91 GLY A N 1
ATOM 731 C CA . GLY A 1 91 ? -13.830 -1.150 15.198 1.00 94.38 91 GLY A CA 1
ATOM 732 C C . GLY A 1 91 ? -13.229 -2.094 14.159 1.00 94.38 91 GLY A C 1
ATOM 733 O O . GLY A 1 91 ? -12.938 -1.702 13.027 1.00 94.38 91 GLY A O 1
ATOM 734 N N . ARG A 1 92 ? -13.041 -3.351 14.560 1.00 95.44 92 ARG A N 1
ATOM 735 C CA . ARG A 1 92 ? -12.476 -4.395 13.706 1.00 95.44 92 ARG A CA 1
ATOM 736 C C . ARG A 1 92 ? -13.428 -4.733 12.562 1.00 95.44 92 ARG A C 1
ATOM 738 O O . ARG A 1 92 ? -14.532 -5.220 12.786 1.00 95.44 92 ARG A O 1
ATOM 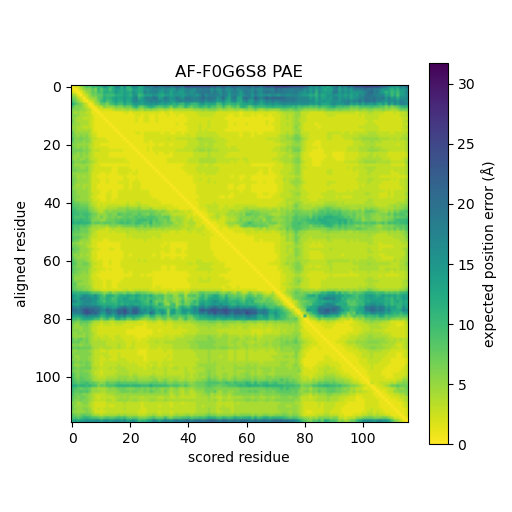745 N N . LEU A 1 93 ? -12.973 -4.518 11.333 1.00 95.06 93 LEU A N 1
ATOM 746 C CA . LEU A 1 93 ? -13.670 -4.896 10.111 1.00 95.06 93 LEU A CA 1
ATOM 747 C C . LEU A 1 93 ? -12.920 -6.026 9.419 1.00 95.06 93 LEU A C 1
ATOM 749 O O . LEU A 1 93 ? -11.709 -5.933 9.233 1.00 95.06 93 LEU A O 1
ATOM 753 N N . VAL A 1 94 ? -13.650 -7.057 9.003 1.00 94.94 94 VAL A N 1
ATOM 754 C CA . VAL A 1 94 ? -13.108 -8.226 8.308 1.00 94.94 94 VAL A CA 1
ATOM 755 C C . VAL A 1 94 ? -13.795 -8.349 6.954 1.00 94.94 94 VAL A C 1
ATOM 757 O O . VAL A 1 94 ? -15.012 -8.211 6.852 1.00 94.94 94 VAL A O 1
ATOM 760 N N . TYR A 1 95 ? -13.001 -8.574 5.915 1.00 94.25 95 TYR A N 1
ATOM 761 C CA . TYR A 1 95 ? -13.464 -8.734 4.545 1.00 94.25 95 TYR A CA 1
ATOM 762 C C . TYR A 1 95 ? -12.733 -9.883 3.873 1.00 94.25 95 TYR A C 1
ATOM 764 O O . TYR A 1 95 ? -11.553 -10.111 4.136 1.00 94.25 95 TYR A O 1
ATOM 772 N N . GLN A 1 96 ? -13.384 -10.531 2.918 1.00 93.38 96 GLN A N 1
ATOM 773 C CA . GLN A 1 96 ? -12.711 -11.398 1.968 1.00 93.38 96 GLN A CA 1
ATOM 774 C C . GLN A 1 96 ? -12.279 -10.579 0.746 1.00 93.38 96 GLN A C 1
ATOM 776 O O . GLN A 1 96 ? -13.096 -9.897 0.124 1.00 93.38 96 GLN A O 1
ATOM 781 N N . GLN A 1 97 ? -10.987 -10.626 0.395 1.00 91.69 97 GLN A N 1
ATOM 782 C CA . GLN A 1 97 ? -10.500 -10.005 -0.837 1.00 91.69 97 GLN A CA 1
ATOM 783 C C . GLN A 1 97 ? -10.642 -10.950 -2.026 1.00 91.69 97 GLN A C 1
ATOM 785 O O . GLN A 1 97 ? -10.081 -12.048 -2.021 1.00 91.69 97 GLN A O 1
ATOM 790 N N . ILE A 1 98 ? -11.270 -10.443 -3.084 1.00 90.94 98 ILE A N 1
ATOM 791 C CA . ILE A 1 98 ? -11.318 -11.054 -4.411 1.00 90.94 98 ILE A CA 1
ATOM 792 C C . ILE A 1 98 ? -10.533 -10.158 -5.375 1.00 90.94 98 ILE A C 1
ATOM 794 O O . ILE A 1 98 ? -10.735 -8.944 -5.398 1.00 90.94 98 ILE A O 1
ATOM 798 N N . THR A 1 99 ? -9.635 -10.751 -6.162 1.00 89.25 99 THR A N 1
ATOM 799 C CA . THR A 1 99 ? -8.886 -10.050 -7.214 1.00 89.25 99 THR A CA 1
ATOM 800 C C . THR A 1 99 ? -9.315 -10.588 -8.574 1.00 89.25 99 THR A C 1
ATOM 802 O O . THR A 1 99 ? -9.303 -11.794 -8.795 1.00 89.25 99 THR A O 1
ATOM 805 N N . LEU A 1 100 ? -9.670 -9.692 -9.491 1.00 90.50 100 LEU A N 1
ATOM 806 C CA . LEU A 1 100 ? -10.044 -10.001 -10.867 1.00 90.50 100 LEU A CA 1
ATOM 807 C C . LEU A 1 100 ? -9.065 -9.303 -11.815 1.00 90.50 100 LEU A C 1
ATOM 809 O O . LEU A 1 100 ? -8.819 -8.102 -11.678 1.00 90.50 100 LEU A O 1
ATOM 813 N N . LYS A 1 101 ? -8.520 -10.041 -12.784 1.00 89.31 101 LYS A N 1
ATOM 814 C CA . LYS A 1 101 ? -7.633 -9.508 -13.829 1.00 89.31 101 LYS A CA 1
ATOM 815 C C . LYS A 1 101 ? -8.340 -9.604 -15.187 1.00 89.31 101 LYS A C 1
ATOM 817 O O . LYS A 1 101 ? -8.789 -10.698 -15.536 1.00 89.31 101 LYS A O 1
ATOM 822 N N . PRO A 1 102 ? -8.482 -8.510 -15.955 1.00 91.69 102 PRO A N 1
ATOM 823 C CA . PRO A 1 102 ? -9.064 -8.586 -17.289 1.00 91.69 102 PRO A CA 1
ATOM 824 C C . PRO A 1 102 ? -8.110 -9.294 -18.265 1.00 91.69 102 PRO A C 1
ATOM 826 O O . PRO A 1 102 ? -6.924 -8.982 -18.315 1.00 91.69 102 PRO A O 1
ATOM 829 N N . ALA A 1 103 ? -8.639 -10.201 -19.092 1.00 88.94 103 ALA A N 1
ATOM 830 C CA . ALA A 1 103 ? -7.846 -11.104 -19.939 1.00 88.94 103 ALA A CA 1
ATOM 831 C C . ALA A 1 103 ? -6.874 -10.416 -20.922 1.00 88.94 103 ALA A C 1
ATOM 833 O O . ALA A 1 103 ? -5.871 -11.008 -21.306 1.00 88.94 103 ALA A O 1
ATOM 834 N N . HIS A 1 104 ? -7.155 -9.177 -21.333 1.00 87.75 104 HIS A N 1
ATOM 835 C CA . HIS A 1 104 ? -6.342 -8.433 -22.307 1.00 87.75 104 HIS A CA 1
ATOM 836 C C . HIS A 1 104 ? -5.850 -7.080 -21.774 1.00 87.75 104 HIS A C 1
ATOM 838 O O . HIS A 1 104 ? -5.521 -6.189 -22.554 1.00 87.75 104 HIS A O 1
ATOM 844 N N . ARG A 1 105 ? -5.839 -6.900 -20.447 1.00 86.94 105 ARG A N 1
ATOM 845 C CA . ARG A 1 105 ? -5.365 -5.680 -19.774 1.00 86.94 105 ARG A CA 1
ATOM 846 C C . ARG A 1 105 ? -4.571 -6.050 -18.527 1.00 86.94 105 ARG A C 1
ATOM 848 O O . ARG A 1 105 ? -5.074 -5.950 -17.412 1.00 86.94 105 ARG A O 1
ATOM 855 N N . GLU A 1 106 ? -3.332 -6.496 -18.735 1.00 81.06 106 GLU A N 1
ATOM 856 C CA . GLU A 1 106 ? -2.407 -6.861 -17.647 1.00 81.06 106 GLU A CA 1
ATOM 857 C C . GLU A 1 106 ? -2.033 -5.671 -16.748 1.00 81.06 106 GLU A C 1
ATOM 859 O O . GLU A 1 106 ? -1.564 -5.862 -15.632 1.00 81.06 106 GLU A O 1
ATOM 864 N N . ASP A 1 107 ? -2.262 -4.445 -17.222 1.00 83.62 107 ASP A N 1
ATOM 865 C CA . ASP A 1 107 ? -2.057 -3.196 -16.491 1.00 83.62 107 ASP A CA 1
ATOM 866 C C . ASP A 1 107 ? -3.164 -2.903 -15.465 1.00 83.62 107 ASP A C 1
ATOM 868 O O . ASP A 1 107 ? -3.032 -1.986 -14.654 1.00 83.62 107 ASP A O 1
ATOM 872 N N . LEU A 1 108 ? -4.262 -3.667 -15.486 1.00 88.50 108 LEU A N 1
ATOM 873 C CA . LEU A 1 108 ? -5.424 -3.446 -14.633 1.00 88.50 108 LEU A CA 1
ATOM 874 C C . LEU A 1 108 ? -5.735 -4.661 -13.759 1.00 88.50 108 LEU A C 1
ATOM 876 O O . LEU A 1 108 ? -5.709 -5.813 -14.188 1.00 88.50 108 LEU A O 1
ATOM 880 N N . LYS A 1 109 ? -6.145 -4.380 -12.522 1.00 88.56 109 LYS A N 1
ATOM 881 C CA . LYS A 1 109 ? -6.771 -5.351 -11.621 1.00 88.56 109 LYS A CA 1
ATOM 882 C C . LYS A 1 109 ? -7.919 -4.697 -10.866 1.00 88.56 109 LYS A C 1
ATOM 884 O O . LYS A 1 109 ? -7.807 -3.551 -10.434 1.00 88.56 109 LYS A O 1
ATOM 889 N N . LEU A 1 110 ? -9.013 -5.432 -10.692 1.00 91.31 110 LEU A N 1
ATOM 890 C CA . LEU A 1 110 ? -10.118 -5.051 -9.820 1.00 91.31 110 LEU A CA 1
ATOM 891 C C . LEU A 1 110 ? -9.985 -5.819 -8.508 1.00 91.31 110 LEU A C 1
ATOM 893 O O . LEU A 1 110 ? -9.962 -7.048 -8.498 1.00 91.31 110 LEU A O 1
ATOM 897 N N . VAL A 1 111 ? -9.902 -5.083 -7.405 1.00 90.75 111 VAL A N 1
ATOM 898 C CA . VAL A 1 111 ? -9.879 -5.641 -6.053 1.00 90.75 111 VAL A CA 1
ATOM 899 C C . VAL A 1 111 ? -11.212 -5.336 -5.387 1.00 90.75 111 VAL A C 1
ATOM 901 O O . VAL A 1 111 ? -11.596 -4.174 -5.275 1.00 90.75 111 VAL A O 1
ATOM 904 N N . VAL A 1 112 ? -11.908 -6.378 -4.938 1.00 92.81 112 VAL A N 1
ATOM 905 C CA . VAL A 1 112 ? -13.194 -6.275 -4.241 1.00 92.81 112 VAL A CA 1
ATOM 906 C C . VAL A 1 112 ? -13.025 -6.778 -2.814 1.00 92.81 112 VAL A C 1
ATOM 908 O O . VAL A 1 112 ? -12.417 -7.825 -2.590 1.00 92.81 112 VAL A O 1
ATOM 911 N N . LEU A 1 113 ? -13.564 -6.025 -1.857 1.00 92.75 113 LEU A N 1
ATOM 912 C CA . LEU A 1 113 ? -13.650 -6.410 -0.451 1.00 92.75 113 LEU A CA 1
ATOM 913 C C . LEU A 1 113 ? -15.112 -6.694 -0.121 1.00 92.75 113 LEU A C 1
ATOM 915 O O . LEU A 1 113 ? -15.920 -5.768 -0.064 1.00 92.75 113 LEU A O 1
ATOM 919 N N . VAL A 1 114 ? -15.448 -7.965 0.078 1.00 94.06 114 VAL A N 1
ATOM 920 C CA . VAL A 1 114 ? -16.804 -8.388 0.450 1.00 94.06 114 VAL A CA 1
ATOM 921 C C . VAL A 1 114 ? -16.851 -8.721 1.936 1.00 94.06 114 VAL A C 1
ATOM 923 O O . VAL A 1 114 ? -15.889 -9.271 2.475 1.00 94.06 114 VAL A O 1
ATOM 926 N N . ARG A 1 115 ? -17.935 -8.334 2.611 1.00 89.31 115 ARG A N 1
ATOM 927 C CA . ARG A 1 115 ? -18.272 -8.897 3.924 1.00 89.31 115 ARG A CA 1
ATOM 928 C C . ARG A 1 115 ? -19.063 -10.177 3.690 1.00 89.31 115 ARG A C 1
ATOM 930 O O . ARG A 1 115 ? -19.767 -10.252 2.681 1.00 89.31 115 ARG A O 1
ATOM 937 N N . ASP A 1 116 ? -18.924 -11.129 4.601 1.00 66.06 116 ASP A N 1
ATOM 938 C CA . ASP A 1 116 ? -19.912 -12.202 4.730 1.00 66.06 116 ASP A CA 1
ATOM 939 C C . ASP A 1 116 ? -21.290 -11.621 5.097 1.00 66.06 116 ASP A C 1
ATOM 941 O O . ASP A 1 116 ? -21.328 -10.577 5.800 1.00 66.06 116 ASP A O 1
#

Mean predicted aligned error: 4.88 Å

pLDDT: mean 88.32, std 10.73, range [50.91, 98.12]

Solvent-accessible surface area (backbone atoms only — not comparable to full-atom values): 6968 Å² total; per-residue (Å²): 107,94,77,66,71,96,59,80,85,45,66,65,55,40,60,57,67,34,73,64,32,69,63,28,36,57,65,39,68,67,50,50,42,48,50,37,35,51,49,49,67,74,34,64,93,40,58,84,38,67,70,51,37,54,50,53,53,52,42,40,77,67,15,70,68,47,37,53,34,60,70,45,86,67,81,76,95,72,86,62,46,80,44,50,30,44,38,96,91,71,44,78,42,69,25,46,34,47,75,47,67,54,96,89,37,89,93,46,71,50,78,45,75,42,66,135

Radius of gyration: 14.68 Å; Cα contacts (8 Å, |Δi|>4): 127; chains: 1; bounding box: 35×32×38 Å

Secondary structure (DSSP, 8-state):
-TTSSSS---HHHHHHH-HHHHHHBTTHHHHHHHHHHHHHHHHGGGTTSHHHHHHHHHHHHH-HHHHHHHH-------S-EEEEEEETTTEEEEEEEEEE--TT-TT--EEEEE--

Sequence (116 aa):
GWLDGEHDRNLLRFTFMSPAARTLIVDWDTRARRLAAEFRADSIRHLADAPTRALIDALTAGSDAFAQYWASQDVFEREGGLREFDHPQHGRLVYQQITLKPAHREDLKLVVLVRD

Foldseek 3Di:
DCCPDPDDNDPLCCLFQNPQNVQWFDPSLVVNLVVLQVLCVLCVVPCVPPVSVVVLVCSCVRGVSSVVSNPDNDDDPDDWAWTWTQDPVPGIDIWTWDKDDDPPCSVDIDIDTHDD

Nearest PDB structures (foldseek):
  3bwl-assembly2_C  TM=4.564E-01  e=2.942E+00  Haloarcula marismortui ATCC 43049
  3bwl-assembly2_D  TM=4.561E-01  e=5.334E+00  Haloarcula marismortui ATCC 43049
  5xge-assembly1_A  TM=4.861E-01  e=8.088E+00  Pseudomonas aeruginosa PAO1